Protein AF-A0A6M3JGA9-F1 (afdb_monomer_lite)

Foldseek 3Di:
DQAKWKWKAQPPPGDIDTDPALLQVLLVLLLQAPALDWDWDFDPFAIFIPRHPYPRDMGIFIGHPPTHRDGPVPQDPVRVVSSPNSNNNNSVD

pLDDT: mean 81.64, std 10.12, range [50.03, 93.56]

Structure (mmCIF, N/CA/C/O backbone):
data_AF-A0A6M3JGA9-F1
#
_entry.id   AF-A0A6M3JGA9-F1
#
loop_
_atom_site.group_PDB
_atom_site.id
_atom_site.type_symbol
_atom_site.label_atom_id
_atom_site.label_alt_id
_atom_site.label_comp_id
_atom_site.label_asym_id
_atom_site.label_entity_id
_atom_site.label_seq_id
_atom_site.pdbx_PDB_ins_code
_atom_site.Cartn_x
_atom_site.Cartn_y
_atom_site.Cartn_z
_atom_site.occupancy
_atom_site.B_iso_or_equiv
_atom_site.auth_seq_id
_atom_site.auth_comp_id
_atom_site.auth_asym_id
_atom_site.auth_atom_id
_atom_site.pdbx_PDB_model_num
ATOM 1 N N . MET A 1 1 ? 17.371 6.648 -7.201 1.00 50.03 1 MET A N 1
ATOM 2 C CA . MET A 1 1 ? 15.967 6.674 -7.644 1.00 50.03 1 MET A CA 1
ATOM 3 C C . MET A 1 1 ? 15.366 7.933 -7.056 1.00 50.03 1 MET A C 1
ATOM 5 O O . MET A 1 1 ? 15.148 7.947 -5.857 1.00 50.03 1 MET A O 1
ATOM 9 N N . LYS A 1 2 ? 15.301 9.033 -7.815 1.00 53.09 2 LYS A N 1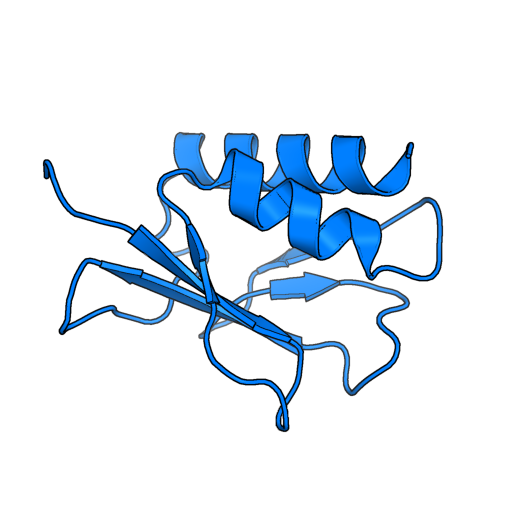
ATOM 10 C CA . LYS A 1 2 ? 14.790 10.313 -7.289 1.00 53.09 2 LYS A CA 1
ATOM 11 C C . LYS A 1 2 ? 13.295 10.518 -7.556 1.00 53.09 2 LYS A C 1
ATOM 13 O O . LYS A 1 2 ? 12.733 11.428 -6.969 1.00 53.09 2 LYS A O 1
ATOM 18 N N . ASP A 1 3 ? 12.687 9.634 -8.349 1.00 66.56 3 ASP A N 1
ATOM 19 C CA . ASP A 1 3 ? 11.328 9.800 -8.878 1.00 66.56 3 ASP A CA 1
ATOM 20 C C . ASP A 1 3 ? 10.470 8.522 -8.748 1.00 66.56 3 ASP A C 1
ATOM 22 O O . ASP A 1 3 ? 9.442 8.398 -9.404 1.00 66.56 3 ASP A O 1
ATOM 26 N N . ALA A 1 4 ? 10.895 7.541 -7.940 1.00 74.38 4 ALA A N 1
ATOM 27 C CA . ALA A 1 4 ? 10.107 6.325 -7.726 1.00 74.38 4 ALA A CA 1
ATOM 28 C C . ALA A 1 4 ? 8.930 6.627 -6.790 1.00 74.38 4 ALA A C 1
ATOM 30 O O . ALA A 1 4 ? 9.144 7.190 -5.717 1.00 74.38 4 ALA A O 1
ATOM 31 N N . ARG A 1 5 ? 7.716 6.242 -7.195 1.00 85.12 5 ARG A N 1
ATOM 32 C CA . ARG A 1 5 ? 6.481 6.437 -6.430 1.00 85.12 5 ARG A CA 1
ATOM 33 C C . ARG A 1 5 ? 5.844 5.100 -6.084 1.00 85.12 5 ARG A C 1
ATOM 35 O O . ARG A 1 5 ? 6.011 4.112 -6.808 1.00 85.12 5 ARG A O 1
ATOM 42 N N . LEU A 1 6 ? 5.088 5.077 -4.987 1.00 86.88 6 LEU A N 1
ATOM 43 C CA . LEU A 1 6 ? 4.179 3.975 -4.696 1.00 86.88 6 LEU A CA 1
ATOM 44 C C . LEU A 1 6 ? 2.799 4.329 -5.240 1.00 86.88 6 LEU A C 1
ATOM 46 O O . LEU A 1 6 ? 2.169 5.283 -4.798 1.00 86.88 6 LEU A O 1
ATOM 50 N N . TRP A 1 7 ? 2.339 3.548 -6.203 1.00 88.62 7 TRP A N 1
ATOM 51 C CA . TRP A 1 7 ? 1.020 3.655 -6.796 1.00 88.62 7 TRP A CA 1
ATOM 52 C C . TRP A 1 7 ? 0.078 2.677 -6.122 1.00 88.62 7 TRP A C 1
ATOM 54 O O . TRP A 1 7 ? 0.405 1.508 -5.904 1.00 88.62 7 TRP A O 1
ATOM 64 N N . LEU A 1 8 ? -1.120 3.155 -5.841 1.00 88.44 8 LEU A N 1
ATOM 65 C CA . LEU A 1 8 ? -2.127 2.445 -5.094 1.00 88.44 8 LEU A CA 1
ATOM 66 C C . LEU A 1 8 ? -3.445 2.455 -5.853 1.00 88.44 8 LEU A C 1
ATOM 68 O O . LEU A 1 8 ? -3.875 3.490 -6.360 1.00 88.44 8 LEU A O 1
ATOM 72 N N . ARG A 1 9 ? -4.108 1.301 -5.888 1.00 86.88 9 ARG A N 1
ATOM 73 C CA . ARG A 1 9 ? -5.470 1.170 -6.398 1.00 86.88 9 ARG A CA 1
ATOM 74 C C . ARG A 1 9 ? -6.350 0.493 -5.358 1.00 86.88 9 ARG A C 1
ATOM 76 O O . ARG A 1 9 ? -6.145 -0.677 -5.028 1.00 86.88 9 ARG A O 1
ATOM 83 N N . LEU A 1 10 ? -7.324 1.243 -4.854 1.00 80.75 10 LEU A N 1
ATOM 84 C CA . LEU A 1 10 ? -8.312 0.776 -3.886 1.00 80.75 10 LEU A CA 1
ATOM 85 C C . LEU A 1 10 ? -9.400 -0.040 -4.599 1.00 80.75 10 LEU A C 1
ATOM 87 O O . LEU A 1 10 ? -10.314 0.523 -5.203 1.00 80.75 10 LEU A O 1
ATOM 91 N N . GLY A 1 11 ? -9.291 -1.370 -4.539 1.00 71.25 11 GLY A N 1
ATOM 92 C CA . GLY A 1 11 ? -10.205 -2.288 -5.218 1.00 71.25 11 GLY A CA 1
ATOM 93 C C . GLY A 1 11 ? -10.155 -2.210 -6.752 1.00 71.25 11 GLY A C 1
ATOM 94 O O . GLY A 1 11 ? -9.347 -1.503 -7.358 1.00 71.25 11 GLY A O 1
ATOM 95 N N . ASP A 1 12 ? -11.059 -2.943 -7.402 1.00 66.44 12 ASP A N 1
ATOM 96 C CA . ASP A 1 12 ? -11.063 -3.116 -8.863 1.00 66.44 12 ASP A CA 1
ATOM 97 C C . ASP A 1 12 ? -11.697 -1.960 -9.648 1.00 66.44 12 ASP A C 1
ATOM 99 O O . ASP A 1 12 ? -11.669 -1.971 -10.880 1.00 66.44 12 ASP A O 1
ATOM 103 N N . GLN A 1 13 ? -12.264 -0.964 -8.964 1.00 65.75 13 GLN A N 1
ATOM 104 C CA . GLN A 1 13 ? -12.951 0.181 -9.579 1.00 65.75 13 GLN A CA 1
ATOM 105 C C . GLN A 1 13 ? -12.272 1.528 -9.287 1.00 65.75 13 GLN A C 1
ATOM 107 O O . GLN A 1 13 ? -12.656 2.527 -9.886 1.00 65.75 13 GLN A O 1
ATOM 112 N N . GLY A 1 14 ? -11.276 1.571 -8.394 1.00 72.12 14 GLY A N 1
ATOM 113 C CA . GLY A 1 14 ? -10.559 2.803 -8.070 1.00 72.12 14 GLY A CA 1
ATOM 114 C C . GLY A 1 14 ? -9.610 3.257 -9.181 1.00 72.12 14 GLY A C 1
ATOM 115 O O . GLY A 1 14 ? -9.072 2.431 -9.931 1.00 72.12 14 GLY A O 1
ATOM 116 N N . ASP A 1 15 ? -9.381 4.568 -9.247 1.00 82.31 15 ASP A N 1
ATOM 117 C CA . ASP A 1 15 ? -8.264 5.152 -9.990 1.00 82.31 15 ASP A CA 1
ATOM 118 C C . ASP A 1 15 ? -6.943 4.887 -9.256 1.00 82.31 15 ASP A C 1
ATOM 120 O O . ASP A 1 15 ? -6.915 4.647 -8.044 1.00 82.31 15 ASP A O 1
ATOM 124 N N . TYR A 1 16 ? -5.841 4.920 -10.002 1.00 84.12 16 TYR A N 1
ATOM 125 C CA . TYR A 1 16 ? -4.511 4.868 -9.407 1.00 84.12 16 TYR A CA 1
ATOM 126 C C . TYR A 1 16 ? -4.181 6.205 -8.741 1.00 84.12 16 TYR A C 1
ATOM 128 O O . TYR A 1 16 ? -4.317 7.260 -9.361 1.00 84.12 16 TYR A O 1
ATOM 136 N N . LYS A 1 17 ? -3.709 6.141 -7.496 1.00 89.25 17 LYS A N 1
ATOM 137 C CA . LYS A 1 17 ? -3.157 7.271 -6.746 1.00 89.25 17 LYS A CA 1
ATOM 138 C C . LYS A 1 17 ? -1.690 6.996 -6.448 1.00 89.25 17 LYS A C 1
ATOM 140 O O . LYS A 1 17 ? -1.368 5.920 -5.952 1.00 89.25 17 LYS A O 1
ATOM 145 N N . ASP A 1 18 ? -0.816 7.938 -6.755 1.00 90.44 18 ASP A N 1
ATOM 146 C CA . ASP A 1 18 ? 0.607 7.860 -6.450 1.00 90.44 18 ASP A CA 1
ATOM 147 C C . ASP A 1 18 ? 0.973 8.602 -5.166 1.00 90.44 18 ASP A C 1
ATOM 149 O O . ASP A 1 18 ? 0.332 9.577 -4.769 1.00 90.44 18 ASP A O 1
ATOM 153 N N . PHE A 1 19 ? 2.030 8.117 -4.524 1.00 90.75 19 PHE A N 1
ATOM 154 C CA . PHE A 1 19 ? 2.581 8.658 -3.293 1.00 90.75 19 PHE A CA 1
ATOM 155 C C . PHE A 1 19 ? 4.104 8.700 -3.377 1.00 90.75 19 PHE A C 1
ATOM 157 O O . PHE A 1 19 ? 4.740 7.752 -3.848 1.00 90.75 19 PHE A O 1
ATOM 164 N N . ASP A 1 20 ? 4.686 9.782 -2.863 1.00 89.31 20 ASP A N 1
ATOM 165 C CA . ASP A 1 20 ? 6.139 9.959 -2.808 1.00 89.31 20 ASP A CA 1
ATOM 166 C C . ASP A 1 20 ? 6.797 9.046 -1.759 1.00 89.31 20 ASP A C 1
ATOM 168 O O . ASP A 1 20 ? 7.993 8.767 -1.849 1.00 89.31 20 ASP A O 1
ATOM 172 N N . THR A 1 21 ? 6.034 8.565 -0.766 1.00 89.31 21 THR A N 1
ATOM 173 C CA . THR A 1 21 ? 6.537 7.661 0.275 1.00 89.31 21 THR A CA 1
ATOM 174 C C . THR A 1 21 ? 5.597 6.474 0.528 1.00 89.31 21 THR A C 1
ATOM 176 O O . THR A 1 21 ? 4.372 6.626 0.463 1.00 89.31 21 THR A O 1
ATOM 179 N N . PRO A 1 22 ? 6.136 5.285 0.875 1.00 90.88 22 PRO A N 1
ATOM 180 C CA . PRO A 1 22 ? 5.323 4.158 1.334 1.00 90.88 22 PRO A CA 1
ATOM 181 C C . PRO A 1 22 ? 4.490 4.490 2.577 1.00 90.88 22 PRO A C 1
ATOM 183 O O . PRO A 1 22 ? 3.364 4.016 2.700 1.00 90.88 22 PRO A O 1
ATOM 186 N N . TYR A 1 23 ? 5.015 5.333 3.470 1.00 92.88 23 TYR A N 1
ATOM 187 C CA . TYR A 1 23 ? 4.297 5.798 4.656 1.00 92.88 23 TYR A CA 1
ATOM 188 C C . TYR A 1 23 ? 2.995 6.524 4.290 1.00 92.88 23 TYR A C 1
ATOM 190 O O . TYR A 1 23 ? 1.935 6.144 4.784 1.00 92.88 23 TYR A O 1
ATOM 198 N N . ASP A 1 24 ? 3.043 7.506 3.386 1.00 92.81 24 ASP A N 1
ATOM 199 C CA . ASP A 1 24 ? 1.856 8.288 3.006 1.00 92.81 24 ASP A CA 1
ATOM 200 C C . ASP A 1 24 ? 0.797 7.420 2.313 1.00 92.81 24 ASP A C 1
ATOM 202 O O . ASP A 1 24 ? -0.399 7.547 2.585 1.00 92.81 24 ASP A O 1
ATOM 206 N N . ALA A 1 25 ? 1.235 6.480 1.469 1.00 91.56 25 ALA A N 1
ATOM 207 C CA . ALA A 1 25 ? 0.344 5.485 0.877 1.00 91.56 25 ALA A CA 1
ATOM 208 C C . ALA A 1 25 ? -0.314 4.602 1.946 1.00 91.56 25 ALA A C 1
ATOM 210 O O . ALA A 1 25 ? -1.498 4.275 1.854 1.00 91.56 25 ALA A O 1
ATOM 211 N N . GLY A 1 26 ? 0.448 4.228 2.976 1.00 91.19 26 GLY A N 1
ATOM 212 C CA . GLY A 1 26 ? -0.052 3.468 4.112 1.00 91.19 26 GLY A CA 1
ATOM 213 C C . GLY A 1 26 ? -1.125 4.230 4.879 1.00 91.19 26 GLY A C 1
ATOM 214 O O . GLY A 1 26 ? -2.173 3.661 5.174 1.00 91.19 26 GLY A O 1
ATOM 215 N N . VAL A 1 27 ? -0.906 5.520 5.152 1.00 92.44 27 VAL A N 1
ATOM 216 C CA . VAL A 1 27 ? -1.899 6.375 5.825 1.00 92.44 27 VAL A CA 1
ATOM 217 C C . VAL A 1 27 ? -3.215 6.387 5.051 1.00 92.44 27 VAL A C 1
ATOM 219 O O . VAL A 1 27 ? -4.265 6.176 5.654 1.00 92.44 27 VAL A O 1
ATOM 222 N N . GLU A 1 28 ? -3.173 6.544 3.723 1.00 90.38 28 GLU A N 1
ATOM 223 C CA . GLU A 1 28 ? -4.382 6.496 2.888 1.00 9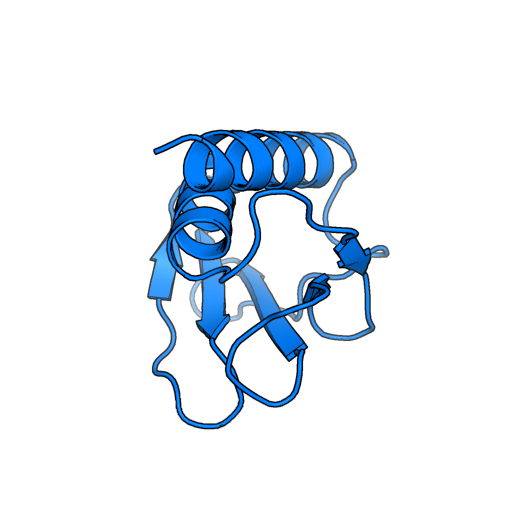0.38 28 GLU A CA 1
ATOM 224 C C . GLU A 1 28 ? -5.135 5.172 3.048 1.00 90.38 28 GLU A C 1
ATOM 226 O O . GLU A 1 28 ? -6.351 5.179 3.231 1.00 90.38 28 GLU A O 1
ATOM 231 N N . ILE A 1 29 ? -4.421 4.041 3.001 1.00 87.94 29 ILE A N 1
ATOM 232 C CA . ILE A 1 29 ? -5.011 2.710 3.195 1.00 87.94 29 ILE A CA 1
ATOM 233 C C . ILE A 1 29 ? -5.709 2.630 4.553 1.00 87.94 29 ILE A C 1
ATOM 235 O O . ILE A 1 29 ? -6.840 2.154 4.629 1.00 87.94 29 ILE A O 1
ATOM 239 N N . GLY A 1 30 ? -5.055 3.102 5.617 1.00 88.44 30 GLY A N 1
ATOM 240 C CA . GLY A 1 30 ? -5.619 3.108 6.965 1.00 88.44 30 GLY A CA 1
ATOM 241 C C . GLY A 1 30 ? -6.906 3.932 7.062 1.00 88.44 30 GLY A C 1
ATOM 242 O O . GLY A 1 30 ? -7.894 3.442 7.599 1.00 88.44 30 GLY A O 1
ATOM 243 N N . LEU A 1 31 ? -6.934 5.129 6.465 1.00 87.31 31 LEU A N 1
ATOM 244 C CA . LEU A 1 31 ? -8.093 6.035 6.492 1.00 87.31 31 LEU A CA 1
ATOM 245 C C . LEU A 1 31 ? -9.353 5.455 5.830 1.00 87.31 31 LEU A C 1
ATOM 247 O O . LEU A 1 31 ? -10.468 5.869 6.147 1.00 87.31 31 LEU A O 1
ATOM 251 N N . VAL A 1 32 ? -9.192 4.520 4.890 1.00 81.69 32 VAL A N 1
ATOM 252 C CA . VAL A 1 32 ? -10.311 3.880 4.177 1.00 81.69 32 VAL A CA 1
ATOM 253 C C . VAL A 1 32 ? -10.685 2.505 4.738 1.00 81.69 32 VAL A C 1
ATOM 255 O O . VAL A 1 32 ? -11.623 1.871 4.246 1.00 81.69 32 VAL A O 1
ATOM 258 N N . CYS A 1 33 ? -9.974 2.021 5.759 1.00 77.69 33 CYS A N 1
ATOM 259 C CA . CYS A 1 33 ? -10.329 0.794 6.465 1.00 77.69 33 CYS A CA 1
ATOM 260 C C . CYS A 1 33 ? -11.513 1.039 7.412 1.00 77.69 33 CYS A C 1
ATOM 262 O O . CYS A 1 33 ? -11.627 2.088 8.037 1.00 77.69 33 CYS A O 1
ATOM 264 N N . THR A 1 34 ? -12.405 0.055 7.561 1.00 71.25 34 THR A N 1
ATOM 265 C CA . THR A 1 34 ? -13.602 0.204 8.426 1.00 71.25 34 THR A CA 1
ATOM 266 C C . THR A 1 34 ? -13.388 -0.182 9.879 1.00 71.25 34 THR A C 1
ATOM 268 O O . THR A 1 34 ? -14.303 -0.054 10.692 1.00 71.25 34 THR A O 1
ATOM 271 N N . CYS A 1 35 ? -12.214 -0.714 10.198 1.00 67.00 35 CYS A N 1
ATOM 272 C CA . CYS A 1 35 ? -11.916 -1.321 11.483 1.00 67.00 35 CYS A CA 1
ATOM 273 C C . CYS A 1 35 ? -10.560 -0.832 11.979 1.00 67.00 35 CYS A C 1
ATOM 275 O O . CYS A 1 35 ? -9.605 -0.795 11.215 1.00 67.00 35 CYS A O 1
ATOM 277 N N . ASN A 1 36 ? -10.453 -0.560 13.279 1.00 67.44 36 ASN A N 1
ATOM 278 C CA . ASN A 1 36 ? -9.257 0.009 13.915 1.00 67.44 36 ASN A CA 1
ATOM 279 C C . ASN A 1 36 ? -8.138 -1.033 14.142 1.00 67.44 36 ASN A C 1
ATOM 281 O O . ASN A 1 36 ? -7.143 -0.768 14.814 1.00 67.44 36 ASN A O 1
ATOM 285 N N . THR A 1 37 ? -8.316 -2.246 13.618 1.00 66.19 37 THR A N 1
ATOM 286 C CA . THR A 1 37 ? -7.331 -3.326 13.609 1.00 66.19 37 THR A CA 1
ATOM 287 C C . THR A 1 37 ? -7.295 -3.911 12.206 1.00 66.19 37 THR A C 1
ATOM 289 O O . THR A 1 37 ? -8.318 -4.409 11.736 1.00 66.19 37 THR A O 1
ATOM 292 N N . ALA A 1 38 ? -6.131 -3.883 11.562 1.00 67.62 38 ALA A N 1
ATOM 293 C CA . ALA A 1 38 ? -5.940 -4.479 10.248 1.00 67.62 38 ALA A CA 1
ATOM 294 C C . ALA A 1 38 ? -4.804 -5.507 10.284 1.00 67.62 38 ALA A C 1
ATOM 296 O O . ALA A 1 38 ? -3.666 -5.172 10.626 1.00 67.62 38 ALA A O 1
ATOM 297 N N . GLU A 1 39 ? -5.103 -6.753 9.912 1.00 80.94 39 GLU A N 1
ATOM 298 C CA . GLU A 1 39 ? -4.067 -7.677 9.454 1.00 80.94 39 GLU A CA 1
ATOM 299 C C . GLU A 1 39 ? -3.775 -7.386 7.981 1.00 80.94 39 GLU A C 1
ATOM 301 O O . GLU A 1 39 ? -4.690 -7.281 7.162 1.00 80.94 39 GLU A O 1
ATOM 306 N N . VAL A 1 40 ? -2.490 -7.245 7.653 1.00 85.75 40 VAL A N 1
ATOM 307 C CA . VAL A 1 40 ? -2.017 -6.946 6.298 1.00 85.75 40 VAL A CA 1
ATOM 308 C C . VAL A 1 40 ? -1.264 -8.157 5.766 1.00 85.75 40 VAL A C 1
ATOM 310 O O . VAL A 1 40 ? -0.301 -8.619 6.383 1.00 85.75 40 VAL A O 1
ATOM 313 N N . ARG A 1 41 ? -1.684 -8.670 4.608 1.00 86.31 41 ARG A N 1
ATOM 314 C CA . ARG A 1 41 ? -1.037 -9.791 3.915 1.00 86.31 41 ARG A CA 1
ATOM 315 C C . ARG A 1 41 ? -0.544 -9.333 2.549 1.00 86.31 41 ARG A C 1
ATOM 317 O O . ARG A 1 41 ? -1.344 -8.938 1.711 1.00 86.31 41 ARG A O 1
ATOM 324 N N . PHE A 1 42 ? 0.759 -9.425 2.294 1.00 83.12 42 PHE A N 1
ATOM 325 C CA . PHE A 1 42 ? 1.297 -9.176 0.955 1.00 83.12 42 PHE A CA 1
ATOM 326 C C . PHE A 1 42 ? 0.893 -10.302 -0.004 1.00 83.12 42 PHE A C 1
ATOM 328 O O . PHE A 1 42 ? 0.891 -11.484 0.346 1.00 83.12 42 PHE A O 1
ATOM 335 N N . ARG A 1 43 ? 0.525 -9.915 -1.222 1.00 83.88 43 ARG A N 1
ATOM 336 C CA . ARG A 1 43 ? 0.078 -10.777 -2.319 1.00 83.88 43 ARG A CA 1
ATOM 337 C C . ARG A 1 43 ? 0.858 -10.427 -3.585 1.00 83.88 43 ARG A C 1
ATOM 339 O O . ARG A 1 43 ? 1.590 -9.443 -3.622 1.00 83.88 43 ARG A O 1
ATOM 346 N N . ASP A 1 44 ? 0.666 -11.207 -4.645 1.00 79.31 44 ASP A N 1
ATOM 347 C CA . ASP A 1 44 ? 1.467 -11.114 -5.874 1.00 79.31 44 ASP A CA 1
ATOM 348 C C . ASP A 1 44 ? 1.464 -9.728 -6.545 1.00 79.31 44 ASP A C 1
ATOM 350 O O . ASP A 1 44 ? 2.431 -9.390 -7.230 1.00 79.31 44 ASP A O 1
ATOM 354 N N . LYS A 1 45 ? 0.410 -8.916 -6.368 1.00 79.50 45 LYS A N 1
ATOM 355 C CA . LYS A 1 45 ? 0.311 -7.568 -6.961 1.00 79.50 45 LYS A CA 1
ATOM 356 C C . LYS A 1 45 ? -0.105 -6.480 -5.959 1.00 79.50 45 LYS A C 1
ATOM 358 O O . LYS A 1 45 ? -0.804 -5.546 -6.352 1.00 79.50 45 LYS A O 1
ATOM 363 N N . GLY A 1 46 ? 0.171 -6.657 -4.668 1.00 85.88 46 GLY A N 1
ATOM 364 C CA . GLY A 1 46 ? -0.257 -5.700 -3.649 1.00 85.88 46 GLY A CA 1
ATOM 365 C C . GLY A 1 46 ? -0.455 -6.302 -2.271 1.00 85.88 46 GLY A C 1
ATOM 366 O O . GLY A 1 46 ? 0.299 -7.181 -1.849 1.00 85.88 46 GLY A O 1
ATOM 367 N N . ILE A 1 47 ? -1.472 -5.817 -1.566 1.00 86.19 47 ILE A N 1
ATOM 368 C CA . ILE A 1 47 ? -1.808 -6.258 -0.215 1.00 86.19 47 ILE A CA 1
ATOM 369 C C . ILE A 1 47 ? -3.286 -6.595 -0.096 1.00 86.19 47 ILE A C 1
ATOM 371 O O . ILE A 1 47 ? -4.151 -6.020 -0.752 1.00 86.19 47 ILE A O 1
ATOM 375 N N . GLU A 1 48 ? -3.559 -7.535 0.788 1.00 85.44 48 GLU A N 1
ATOM 376 C CA . GLU A 1 48 ? -4.880 -7.803 1.312 1.00 85.44 48 GLU A CA 1
ATOM 377 C C . GLU A 1 48 ? -4.955 -7.238 2.726 1.00 85.44 48 GLU A C 1
ATOM 379 O O . GLU A 1 48 ? -4.047 -7.463 3.533 1.00 85.44 48 GLU A O 1
ATOM 384 N N . VAL A 1 49 ? -6.018 -6.489 3.002 1.00 79.06 49 VAL A N 1
ATOM 385 C CA . VAL A 1 49 ? -6.257 -5.863 4.302 1.00 79.06 49 VAL A CA 1
ATOM 386 C C . VAL A 1 49 ? -7.615 -6.328 4.802 1.00 79.06 49 VAL A C 1
ATOM 388 O O . VAL A 1 49 ? -8.622 -6.166 4.110 1.00 79.06 49 VAL A O 1
ATOM 391 N N . ASP A 1 50 ? -7.644 -6.942 5.982 1.00 75.75 50 ASP A N 1
ATOM 392 C CA . ASP A 1 50 ? -8.900 -7.422 6.560 1.00 75.75 50 ASP A CA 1
ATOM 393 C C . ASP A 1 50 ? -9.871 -6.249 6.805 1.00 75.75 50 ASP A C 1
ATOM 395 O O . ASP A 1 50 ? -9.471 -5.174 7.249 1.00 75.75 50 ASP A O 1
ATOM 399 N N . HIS A 1 51 ? -11.163 -6.468 6.527 1.00 67.50 51 HIS A N 1
ATOM 400 C CA . HIS A 1 51 ? -12.247 -5.484 6.695 1.00 67.50 51 HIS A CA 1
ATOM 401 C C . HIS A 1 51 ? -12.193 -4.246 5.771 1.00 67.50 51 HIS A C 1
ATOM 403 O O . HIS A 1 51 ? -12.700 -3.170 6.118 1.00 67.50 51 HIS A O 1
ATOM 409 N N . PHE A 1 52 ? -11.636 -4.391 4.568 1.00 66.75 52 PHE A N 1
ATOM 410 C CA . PHE A 1 52 ? -11.776 -3.399 3.502 1.00 66.75 52 PHE A CA 1
ATOM 411 C C . PHE A 1 52 ? -13.188 -3.456 2.863 1.00 66.75 52 PHE A C 1
ATOM 413 O O . PHE A 1 52 ? -13.807 -4.513 2.789 1.00 66.75 52 PHE A O 1
ATOM 420 N N . ILE A 1 53 ? -13.747 -2.308 2.441 1.00 56.19 53 ILE A N 1
ATOM 421 C CA . ILE A 1 53 ? -15.171 -2.153 2.023 1.00 56.19 53 ILE A CA 1
ATOM 422 C C . ILE A 1 53 ? -15.496 -2.817 0.666 1.00 56.19 53 ILE A C 1
ATOM 424 O O . ILE A 1 53 ? -16.660 -2.988 0.306 1.00 56.19 53 ILE A O 1
ATOM 428 N N . SER A 1 54 ? -14.477 -3.217 -0.087 1.00 56.81 54 SER A N 1
ATOM 429 C CA . SER A 1 54 ? -14.560 -3.897 -1.386 1.00 56.81 54 SER A CA 1
ATOM 430 C C . SER A 1 54 ? -13.823 -5.235 -1.293 1.00 56.81 54 SER A C 1
ATOM 432 O O . SER A 1 54 ? -13.127 -5.443 -0.302 1.00 56.81 54 SER A O 1
ATOM 434 N N . ASP A 1 55 ? -13.936 -6.115 -2.305 1.00 57.78 55 ASP A N 1
ATOM 435 C CA . ASP A 1 55 ? -13.051 -7.286 -2.476 1.00 57.78 55 ASP A CA 1
ATOM 436 C C . ASP A 1 55 ? -11.654 -6.904 -1.971 1.00 57.78 55 ASP A C 1
ATOM 438 O O . ASP A 1 55 ? -11.112 -5.923 -2.481 1.00 57.78 55 ASP A O 1
ATOM 442 N N . ASN A 1 56 ? -11.182 -7.557 -0.892 1.00 63.41 56 ASN A N 1
ATOM 443 C CA . ASN A 1 56 ? -10.217 -7.051 0.116 1.00 63.41 56 ASN A CA 1
ATOM 444 C C . ASN A 1 56 ? -8.797 -6.744 -0.405 1.00 63.41 56 ASN A C 1
ATOM 446 O O . ASN A 1 56 ? -7.819 -6.796 0.337 1.00 63.41 56 ASN A O 1
ATOM 450 N N . TYR A 1 57 ? -8.660 -6.494 -1.696 1.00 74.06 57 TYR A N 1
ATOM 451 C CA . TYR A 1 57 ? -7.436 -6.399 -2.438 1.00 74.06 57 TYR A CA 1
ATOM 452 C C . TYR A 1 57 ? -7.118 -4.950 -2.805 1.00 74.06 57 TYR A C 1
ATOM 454 O O . TYR A 1 57 ? -7.859 -4.280 -3.527 1.00 74.06 57 TYR A O 1
ATOM 462 N N . ILE A 1 58 ? -5.967 -4.484 -2.335 1.00 85.19 58 ILE A N 1
ATOM 463 C CA . ILE A 1 58 ? -5.390 -3.191 -2.683 1.00 85.19 58 ILE A CA 1
ATOM 464 C C . ILE A 1 58 ? -4.189 -3.476 -3.573 1.00 85.19 58 ILE A C 1
ATOM 466 O O . ILE A 1 58 ? -3.216 -4.103 -3.144 1.00 85.19 58 ILE A O 1
ATOM 470 N N . SER A 1 59 ? -4.255 -3.033 -4.828 1.00 87.88 59 SER A N 1
ATOM 471 C CA . SER A 1 59 ? -3.118 -3.213 -5.730 1.00 87.88 59 SER A CA 1
ATOM 472 C C . SER A 1 59 ? -2.042 -2.189 -5.398 1.00 87.88 59 SER A C 1
ATOM 474 O O . SER A 1 59 ? -2.349 -1.003 -5.272 1.00 87.88 59 SER A O 1
ATOM 476 N N . LEU A 1 60 ? -0.794 -2.641 -5.296 1.00 89.19 60 LEU A N 1
ATOM 477 C CA . LEU A 1 60 ? 0.367 -1.778 -5.099 1.00 89.19 60 LEU A CA 1
ATOM 478 C C . LEU A 1 60 ? 1.295 -1.917 -6.299 1.00 89.19 60 LEU A C 1
ATOM 480 O O . LEU A 1 60 ? 1.514 -3.033 -6.770 1.00 89.19 60 LEU A O 1
ATOM 484 N N . TYR A 1 61 ? 1.863 -0.810 -6.766 1.00 89.00 61 TYR A N 1
ATOM 485 C CA . TYR A 1 61 ? 2.908 -0.797 -7.787 1.00 89.00 61 TYR A CA 1
ATOM 486 C C . TYR A 1 61 ? 4.009 0.181 -7.383 1.00 89.00 61 TYR A C 1
ATOM 488 O O . TYR A 1 61 ? 3.719 1.246 -6.854 1.00 89.00 61 TYR A O 1
ATOM 496 N N . TRP A 1 62 ? 5.269 -0.171 -7.615 1.00 85.56 62 TRP A N 1
ATOM 497 C CA . TRP A 1 62 ? 6.423 0.657 -7.275 1.00 85.56 62 TRP A CA 1
ATOM 498 C C . TRP A 1 62 ? 7.215 1.014 -8.528 1.00 85.56 62 TRP A C 1
ATOM 500 O O . TRP A 1 62 ? 7.547 0.134 -9.330 1.00 85.56 62 TRP A O 1
ATOM 510 N N . GLY A 1 63 ? 7.526 2.299 -8.683 1.00 84.38 63 GLY A N 1
ATOM 511 C CA . GLY A 1 63 ? 8.301 2.822 -9.804 1.00 84.38 63 GLY A CA 1
ATOM 512 C C . GLY A 1 63 ? 7.767 4.152 -10.329 1.00 84.38 63 GLY A C 1
ATOM 513 O O . GLY A 1 63 ? 6.960 4.818 -9.682 1.00 84.38 63 GLY A O 1
ATOM 514 N N . ASP A 1 64 ? 8.272 4.547 -11.490 1.00 83.56 64 ASP A N 1
ATOM 515 C CA . ASP A 1 64 ? 7.854 5.719 -12.259 1.00 83.56 64 ASP A CA 1
ATOM 516 C C . ASP A 1 64 ? 6.728 5.333 -13.245 1.00 83.56 64 ASP A C 1
ATOM 518 O O . ASP A 1 64 ? 5.782 4.651 -12.848 1.00 83.56 64 ASP A O 1
ATOM 522 N N . 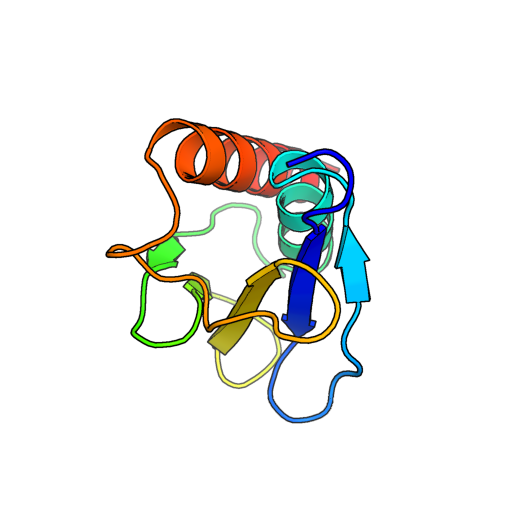ASP A 1 65 ? 6.803 5.749 -14.511 1.00 78.88 65 ASP A N 1
ATOM 523 C CA . ASP A 1 65 ? 5.805 5.431 -15.542 1.00 78.88 65 ASP A CA 1
ATOM 524 C C . ASP A 1 65 ? 5.736 3.921 -15.869 1.00 78.88 65 ASP A C 1
ATOM 526 O O . ASP A 1 65 ? 4.708 3.445 -16.352 1.00 78.88 65 ASP A O 1
ATOM 530 N N . ASP A 1 66 ? 6.789 3.152 -15.554 1.00 80.25 66 ASP A N 1
ATOM 531 C CA . ASP A 1 66 ? 6.867 1.696 -15.756 1.00 80.25 66 ASP A CA 1
ATOM 532 C C . ASP A 1 66 ? 6.686 0.903 -14.441 1.00 80.25 66 ASP A C 1
ATOM 534 O O . ASP A 1 66 ? 7.238 -0.194 -14.271 1.00 80.25 66 ASP A O 1
ATOM 538 N N . ALA A 1 67 ? 5.925 1.451 -13.485 1.00 84.62 67 ALA A N 1
ATOM 539 C CA . ALA A 1 67 ? 5.729 0.864 -12.160 1.00 84.62 67 ALA A CA 1
ATOM 540 C C . ALA A 1 67 ? 5.343 -0.629 -12.207 1.00 84.62 67 ALA A C 1
ATOM 542 O O . ALA A 1 67 ? 4.417 -1.054 -12.901 1.00 84.62 67 ALA A O 1
ATOM 543 N N . GLN A 1 68 ? 6.059 -1.443 -11.428 1.00 84.06 68 GLN A N 1
ATOM 544 C CA . GLN A 1 68 ? 5.855 -2.893 -11.351 1.00 84.06 68 GLN A CA 1
ATOM 545 C C . GLN A 1 68 ? 5.056 -3.258 -10.099 1.00 84.06 68 GLN A C 1
ATOM 547 O O . GLN A 1 68 ? 5.168 -2.546 -9.103 1.00 84.06 68 GLN A O 1
ATOM 552 N N . PRO A 1 69 ? 4.282 -4.361 -10.094 1.00 85.25 69 PRO A N 1
ATOM 553 C CA . PRO A 1 69 ? 3.467 -4.725 -8.937 1.00 85.25 69 PRO A CA 1
ATOM 554 C C . PRO A 1 69 ? 4.320 -4.847 -7.676 1.00 85.25 69 PRO A C 1
ATOM 556 O O . PRO A 1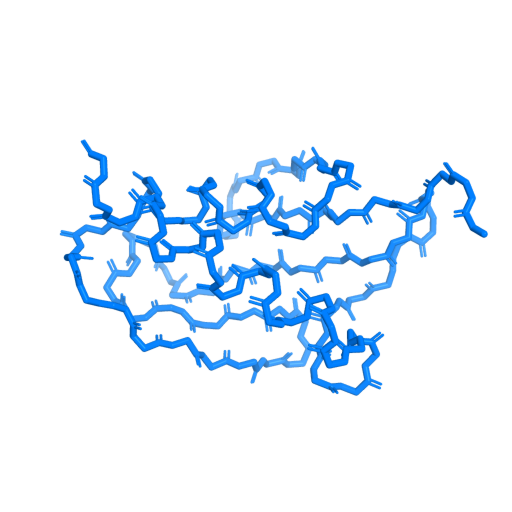 69 ? 5.217 -5.677 -7.651 1.00 85.25 69 PRO A O 1
ATOM 559 N N . ALA A 1 70 ? 4.055 -4.049 -6.647 1.00 84.06 70 ALA A N 1
ATOM 560 C CA . ALA A 1 70 ? 4.771 -4.090 -5.384 1.00 84.06 70 ALA A CA 1
ATOM 561 C C . ALA A 1 70 ? 4.220 -5.232 -4.521 1.00 84.06 70 ALA A C 1
ATOM 563 O O . ALA A 1 70 ? 3.049 -5.256 -4.142 1.00 84.06 70 ALA A O 1
ATOM 564 N N . ASN A 1 71 ? 5.078 -6.202 -4.245 1.00 78.88 71 ASN A N 1
ATOM 565 C CA . ASN A 1 71 ? 4.798 -7.407 -3.485 1.00 78.88 71 ASN A CA 1
ATOM 566 C C . ASN A 1 71 ? 5.969 -7.717 -2.544 1.00 78.88 71 ASN A C 1
ATOM 568 O O . ASN A 1 71 ? 6.953 -6.977 -2.473 1.00 78.88 71 ASN A O 1
ATOM 572 N N . ASP A 1 72 ? 5.875 -8.830 -1.819 1.00 75.75 72 ASP A N 1
ATOM 573 C CA . ASP A 1 72 ? 6.902 -9.214 -0.847 1.00 75.75 72 ASP A CA 1
ATOM 574 C C . ASP A 1 72 ? 8.287 -9.458 -1.479 1.00 75.75 72 ASP A C 1
ATOM 576 O O . ASP A 1 72 ? 9.306 -9.358 -0.802 1.00 75.75 72 ASP A O 1
ATOM 580 N N . ALA A 1 73 ? 8.354 -9.734 -2.785 1.00 74.56 73 ALA A N 1
ATOM 581 C CA . ALA A 1 73 ? 9.610 -10.006 -3.473 1.00 74.56 73 ALA A CA 1
ATOM 582 C C . ALA A 1 73 ? 10.347 -8.743 -3.949 1.00 74.56 73 ALA A C 1
ATOM 584 O O . ALA A 1 73 ? 11.558 -8.807 -4.159 1.00 74.56 73 ALA A O 1
ATOM 585 N N . ASN A 1 74 ? 9.657 -7.616 -4.156 1.00 77.19 74 ASN A N 1
ATOM 586 C CA . ASN A 1 74 ? 10.262 -6.418 -4.755 1.00 77.19 74 ASN A CA 1
ATOM 587 C C . ASN A 1 74 ? 10.065 -5.116 -3.969 1.00 77.19 74 ASN A C 1
ATOM 589 O O . ASN A 1 74 ? 10.785 -4.155 -4.243 1.00 77.19 74 ASN A O 1
ATOM 593 N N . LEU A 1 75 ? 9.180 -5.086 -2.970 1.00 82.06 75 LEU A N 1
ATOM 594 C CA . LEU A 1 75 ? 9.157 -4.018 -1.979 1.00 82.06 75 LEU A CA 1
ATOM 595 C C . LEU A 1 75 ? 10.145 -4.372 -0.862 1.00 82.06 75 LEU A C 1
ATOM 597 O O . LEU A 1 75 ? 10.012 -5.410 -0.203 1.00 82.06 75 LEU A O 1
ATOM 601 N N . ASN A 1 76 ? 11.169 -3.536 -0.679 1.00 85.75 76 ASN A N 1
ATOM 602 C CA . ASN A 1 76 ? 12.205 -3.801 0.316 1.00 85.75 76 ASN A CA 1
ATOM 603 C C . ASN A 1 76 ? 11.647 -3.709 1.749 1.00 85.75 76 ASN A C 1
ATOM 605 O O . ASN A 1 76 ? 10.578 -3.153 1.992 1.00 85.75 76 ASN A O 1
ATOM 609 N N . GLU A 1 77 ? 12.378 -4.269 2.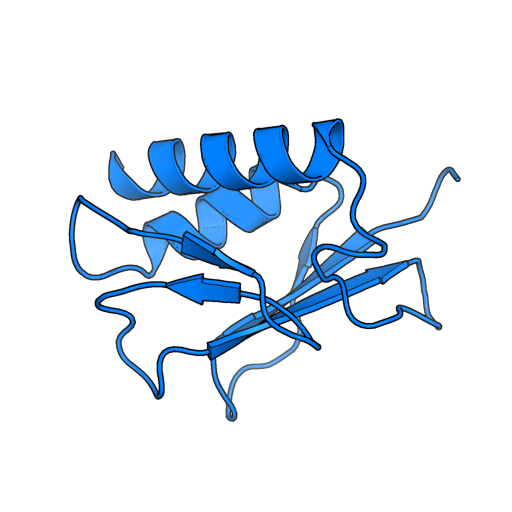713 1.00 87.38 77 GLU A N 1
ATOM 610 C CA . GLU A 1 77 ? 11.912 -4.359 4.100 1.00 87.38 77 GLU A CA 1
ATOM 611 C C . GLU A 1 77 ? 11.624 -2.995 4.741 1.00 87.38 77 GLU A C 1
ATOM 613 O O . GLU A 1 77 ? 10.635 -2.877 5.459 1.00 87.38 77 GLU A O 1
ATOM 618 N N . SER A 1 78 ? 12.430 -1.970 4.449 1.00 89.81 78 SER A N 1
ATOM 619 C CA . SER A 1 78 ? 12.221 -0.621 4.989 1.00 89.81 78 SER A CA 1
ATOM 620 C C . SER A 1 78 ? 10.919 -0.018 4.471 1.00 89.81 78 SER A C 1
ATOM 622 O O . SER A 1 78 ? 10.097 0.425 5.264 1.00 89.81 78 SER A O 1
ATOM 624 N N . ASP A 1 79 ? 10.686 -0.088 3.161 1.00 89.19 79 ASP A N 1
ATOM 625 C CA . ASP A 1 79 ? 9.474 0.447 2.535 1.00 89.19 79 ASP A CA 1
ATOM 626 C C . ASP A 1 79 ? 8.219 -0.293 3.017 1.00 89.19 79 ASP A C 1
ATOM 628 O O . ASP A 1 79 ? 7.167 0.313 3.218 1.00 89.19 79 ASP A O 1
ATOM 632 N N . ARG A 1 80 ? 8.324 -1.607 3.264 1.00 88.19 80 ARG A N 1
ATOM 633 C CA . ARG A 1 80 ? 7.237 -2.385 3.878 1.00 88.19 80 ARG A CA 1
ATOM 634 C C . ARG A 1 80 ? 6.948 -1.929 5.301 1.00 88.19 80 ARG A C 1
ATOM 636 O O . ARG A 1 80 ? 5.783 -1.816 5.670 1.00 88.19 80 ARG A O 1
ATOM 643 N N . LEU A 1 81 ? 7.983 -1.704 6.108 1.00 91.06 81 LEU A N 1
ATOM 644 C CA . LEU A 1 81 ? 7.810 -1.221 7.476 1.00 91.06 81 LEU A CA 1
ATOM 645 C C . LEU A 1 81 ? 7.171 0.168 7.481 1.00 91.06 81 LEU A C 1
ATOM 647 O O . LEU A 1 81 ? 6.208 0.368 8.218 1.00 91.06 81 LEU A O 1
ATOM 651 N N . ASP A 1 82 ? 7.629 1.073 6.619 1.00 92.81 82 ASP A N 1
ATOM 652 C CA . ASP A 1 82 ? 7.063 2.416 6.484 1.00 92.81 82 ASP A CA 1
ATOM 653 C C . ASP A 1 82 ? 5.592 2.365 6.051 1.00 92.81 82 ASP A C 1
ATOM 655 O O . ASP A 1 82 ? 4.751 3.024 6.665 1.00 92.81 82 ASP A O 1
ATOM 659 N N . LEU A 1 83 ? 5.250 1.506 5.083 1.00 90.81 83 LEU A N 1
ATOM 660 C CA . LEU A 1 83 ? 3.866 1.255 4.673 1.00 90.81 83 LEU A CA 1
ATOM 661 C C . LEU A 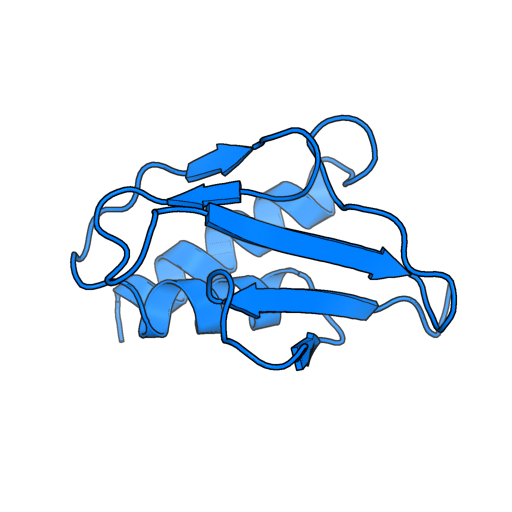1 83 ? 3.003 0.770 5.848 1.00 90.81 83 LEU A C 1
ATOM 663 O O . LEU A 1 83 ? 1.921 1.300 6.091 1.00 90.81 83 LEU A O 1
ATOM 667 N N . LEU A 1 84 ? 3.477 -0.221 6.610 1.00 90.88 84 LEU A N 1
ATOM 668 C CA . LEU A 1 84 ? 2.746 -0.772 7.758 1.00 90.88 84 LEU A CA 1
ATOM 669 C C . LEU A 1 84 ? 2.589 0.242 8.901 1.00 90.88 84 LEU A C 1
ATOM 671 O O . LEU A 1 84 ? 1.572 0.224 9.598 1.00 90.88 84 LEU A O 1
ATOM 675 N N . VAL A 1 85 ? 3.582 1.107 9.118 1.00 93.56 85 VAL A N 1
ATOM 676 C CA . VAL A 1 85 ? 3.503 2.207 10.089 1.00 93.56 85 VAL A CA 1
ATOM 677 C C . VAL A 1 85 ? 2.465 3.231 9.637 1.00 93.56 85 VAL A C 1
ATOM 679 O O . VAL A 1 85 ? 1.610 3.599 10.440 1.00 93.56 85 VAL A O 1
ATOM 682 N N . GLY A 1 86 ? 2.474 3.616 8.359 1.00 93.50 86 GLY A N 1
ATOM 683 C CA . GLY A 1 86 ? 1.472 4.509 7.782 1.00 93.50 86 GLY A CA 1
ATOM 684 C C . GLY A 1 86 ? 0.051 3.963 7.926 1.00 93.50 86 GLY A C 1
ATOM 685 O O . GLY A 1 86 ? -0.829 4.676 8.399 1.00 93.50 86 GLY A O 1
ATOM 686 N N . ILE A 1 87 ? -0.168 2.676 7.618 1.00 91.12 87 ILE A N 1
ATOM 687 C CA . ILE A 1 87 ? -1.477 2.018 7.799 1.00 91.12 87 ILE A CA 1
ATOM 688 C C . ILE A 1 87 ? -1.957 2.171 9.238 1.00 91.12 87 ILE A C 1
ATOM 690 O O . ILE A 1 87 ? -3.081 2.609 9.470 1.00 91.12 87 ILE A O 1
ATOM 694 N N . LYS A 1 88 ? -1.104 1.858 10.217 1.00 90.44 88 LYS A N 1
ATOM 695 C CA . LYS A 1 88 ? -1.457 1.994 11.636 1.00 90.44 88 LYS A CA 1
ATOM 696 C C . LYS A 1 88 ? -1.784 3.431 12.024 1.00 90.44 88 LYS A C 1
ATOM 698 O O . LYS A 1 88 ? -2.677 3.625 12.839 1.00 90.44 88 LYS A O 1
ATOM 703 N N . GLU A 1 89 ? -1.078 4.412 11.474 1.00 92.88 89 GLU A N 1
ATOM 704 C CA . GLU A 1 89 ? -1.379 5.820 11.725 1.00 92.88 89 GLU A CA 1
ATOM 705 C C . GLU A 1 89 ? -2.752 6.202 11.160 1.00 92.88 89 GLU A C 1
ATOM 707 O O . GLU A 1 89 ? -3.567 6.768 11.882 1.00 92.88 89 GLU A O 1
ATOM 712 N N . GLY A 1 90 ? -3.046 5.833 9.909 1.00 90.31 90 GLY A N 1
ATOM 713 C CA . GLY A 1 90 ? -4.345 6.102 9.283 1.00 90.31 90 GLY A CA 1
ATOM 714 C C . GLY A 1 90 ? -5.521 5.452 10.020 1.00 90.31 90 GLY A C 1
ATOM 715 O O . GLY A 1 90 ? -6.582 6.054 10.116 1.00 90.31 90 GLY A O 1
ATOM 716 N N . LEU A 1 91 ? -5.324 4.265 10.608 1.00 87.62 91 LEU A N 1
ATOM 717 C CA . LEU A 1 91 ? -6.332 3.581 11.434 1.00 87.62 91 LEU A CA 1
ATOM 718 C C . LEU A 1 91 ? -6.681 4.304 12.748 1.00 87.62 91 LEU A C 1
ATOM 720 O O . LEU A 1 91 ? -7.700 3.984 13.362 1.00 87.62 91 LEU A O 1
ATOM 724 N N . ASN A 1 92 ? -5.820 5.209 13.222 1.00 84.56 92 ASN A N 1
ATOM 725 C CA . ASN A 1 92 ? -5.981 5.914 14.497 1.00 84.56 92 ASN A CA 1
ATOM 726 C C . ASN A 1 92 ? -6.524 7.349 14.345 1.00 84.56 92 ASN A C 1
ATOM 728 O O . ASN A 1 92 ? -6.649 8.042 15.359 1.00 84.56 92 ASN A O 1
ATOM 732 N N . GLN A 1 93 ? -6.814 7.797 13.118 1.00 82.44 93 GLN A N 1
ATOM 733 C CA . GLN A 1 93 ? -7.384 9.119 12.814 1.00 82.44 93 GLN A CA 1
ATOM 734 C C . GLN A 1 93 ? -8.913 9.075 12.748 1.00 82.44 93 GLN A C 1
ATOM 736 O O . GLN A 1 93 ? -9.533 10.066 13.198 1.00 82.44 93 GLN A O 1
#

Radius of gyration: 11.91 Å; chains: 1; bounding box: 31×21×30 Å

Secondary structure (DSSP, 8-state):
--S-EEEEEETTTPPEEEESSHHHHHHHHHHT-SSS---EEEETTEEEETT-SSSSEEEEEEESTTPEEP-TTTS-HHHHHHHHHHHHHHTT-

Sequence (93 aa):
MKDARLWLRLGDQGDYKDFDTPYDAGVEIGLVCTCNTAEVRFRDKGIEVDHFISDNYISLYWGDDDAQPANDANLNESDRLDLLVGIKEGLNQ

Organism: NCBI:txid1070528